Protein AF-A0A401PYP7-F1 (afdb_monomer_lite)

Secondary structure (DSSP, 8-state):
-HHHHHHHHHTSSPPPTT-HHHHHHHHHHHHHHHHHTTTT-SHHHHHHHHHHHHHTTT-S--HHHHHHHHHHHHHHHHHHHHHHHHHSTTS----HHHHHHHHHHHHHHHHH-GGGTHHHHHHHHHHHHSS--SS-HHHHHHHHHHHHHHHHT-

Sequence (154 aa):
KLVNETFQKLWFTPTPSHDAEGMTRKILNVTDVVAACRDTGYDWFEQLLQNLLKTEEDATYKPVKKACVQIVDNLVEHILKYEESLADSDSKGMNTNCLVACLITLYLFSKIQPHLMVKHAMTLQPYLTTKCNTDMHHYSDTIAEVSQISHAGT

pLDDT: mean 77.54, std 16.9, range [36.34, 94.75]

InterPro domains:
  IPR033031 Scc2/Nipped-B family [PTHR21704] (1-135)

Organism: Scyliorhinus torazame (NCBI:txid75743)

Radius of gyration: 15.62 Å; chains: 1; bounding box: 40×37×42 Å

Structure (mmCIF, N/CA/C/O backbone):
data_AF-A0A401PYP7-F1
#
_entry.id   AF-A0A401PYP7-F1
#
loop_
_atom_site.group_PDB
_atom_site.id
_atom_site.type_symbol
_atom_site.label_atom_id
_atom_site.label_alt_id
_atom_site.label_comp_id
_atom_site.label_asym_id
_atom_site.label_entity_id
_atom_site.label_seq_id
_atom_site.pdbx_PDB_ins_code
_atom_site.Cartn_x
_atom_site.Cartn_y
_atom_site.Cartn_z
_atom_site.occupancy
_atom_site.B_iso_or_equiv
_atom_site.auth_seq_id
_atom_site.auth_comp_id
_atom_site.auth_asym_id
_atom_site.auth_atom_id
_atom_site.pdbx_PDB_model_num
ATOM 1 N N . LYS A 1 1 ? -14.705 -11.109 8.930 1.00 67.00 1 LYS A N 1
ATOM 2 C CA . LYS A 1 1 ? -14.267 -10.494 10.210 1.00 67.00 1 LYS A CA 1
ATOM 3 C C . LYS A 1 1 ? -12.826 -10.883 10.553 1.00 67.00 1 LYS A C 1
ATOM 5 O O . LYS A 1 1 ? -11.985 -10.004 10.493 1.00 67.00 1 LYS A O 1
ATOM 10 N N . LEU A 1 2 ? -12.509 -12.173 10.748 1.00 82.62 2 LEU A N 1
ATOM 11 C CA . LEU A 1 2 ? -11.133 -12.633 11.029 1.00 82.62 2 LEU A CA 1
ATOM 12 C C . LEU A 1 2 ? -10.111 -12.244 9.943 1.00 82.62 2 LEU A C 1
ATOM 14 O O . LEU A 1 2 ? -9.036 -11.758 10.260 1.00 82.62 2 LEU A O 1
ATOM 18 N N . VAL A 1 3 ? -10.473 -12.397 8.665 1.00 80.31 3 VAL A N 1
ATOM 19 C CA . VAL A 1 3 ? -9.605 -12.039 7.526 1.00 80.31 3 VAL A CA 1
ATOM 20 C C . VAL A 1 3 ? -9.173 -10.566 7.574 1.00 80.31 3 VAL A C 1
ATOM 22 O O . VAL A 1 3 ? -7.987 -10.272 7.455 1.00 80.31 3 VAL A O 1
ATOM 25 N N . ASN A 1 4 ? -10.115 -9.651 7.830 1.00 84.12 4 ASN A N 1
ATOM 26 C CA . ASN A 1 4 ? -9.824 -8.219 7.932 1.00 84.12 4 ASN A CA 1
ATOM 27 C C . ASN A 1 4 ? -8.877 -7.929 9.102 1.00 84.12 4 ASN A C 1
ATOM 29 O O . ASN A 1 4 ? -7.906 -7.207 8.925 1.00 84.12 4 ASN A O 1
ATOM 33 N N . GLU A 1 5 ? -9.116 -8.527 10.272 1.00 86.69 5 GLU A N 1
ATOM 34 C CA . GLU A 1 5 ? -8.259 -8.345 11.452 1.00 86.69 5 GLU A CA 1
ATOM 35 C C . GLU A 1 5 ? -6.836 -8.881 11.226 1.00 86.69 5 GLU A C 1
ATOM 37 O O . GLU A 1 5 ? -5.865 -8.258 11.660 1.00 86.69 5 GLU A O 1
ATOM 42 N N . THR A 1 6 ? -6.697 -10.009 10.522 1.00 90.25 6 THR A N 1
ATOM 43 C CA . THR A 1 6 ? -5.391 -10.578 10.168 1.00 90.25 6 THR A CA 1
ATOM 44 C C . THR A 1 6 ? -4.614 -9.635 9.253 1.00 90.25 6 THR A C 1
ATOM 46 O O . THR A 1 6 ? -3.487 -9.262 9.582 1.00 90.25 6 THR A O 1
ATOM 49 N N . PHE A 1 7 ? -5.207 -9.182 8.144 1.00 89.25 7 PHE A N 1
ATOM 50 C CA . PHE A 1 7 ? -4.524 -8.260 7.230 1.00 89.25 7 PHE A CA 1
ATOM 51 C C . PHE A 1 7 ? -4.285 -6.882 7.847 1.00 89.25 7 PHE A C 1
ATOM 53 O O . PHE A 1 7 ? -3.253 -6.262 7.592 1.00 89.25 7 PHE A O 1
ATOM 60 N N . GLN A 1 8 ? -5.182 -6.420 8.719 1.00 89.06 8 GLN A N 1
ATOM 61 C CA . GLN A 1 8 ? -4.985 -5.179 9.458 1.00 89.06 8 GLN A CA 1
ATOM 62 C C . GLN A 1 8 ? -3.727 -5.230 10.331 1.00 89.06 8 GLN A C 1
ATOM 64 O O . GLN A 1 8 ? -2.928 -4.295 10.324 1.00 89.06 8 GLN A O 1
ATOM 69 N N . LYS A 1 9 ? -3.513 -6.336 11.051 1.00 89.56 9 LYS A N 1
ATOM 70 C CA . LYS A 1 9 ? -2.319 -6.516 11.888 1.00 89.56 9 LYS A CA 1
ATOM 71 C C . LYS A 1 9 ? -1.046 -6.682 11.062 1.00 89.56 9 LYS A C 1
ATOM 73 O O . LYS A 1 9 ? -0.008 -6.155 11.446 1.00 89.56 9 LYS A O 1
ATOM 78 N N . LEU A 1 10 ? -1.121 -7.392 9.938 1.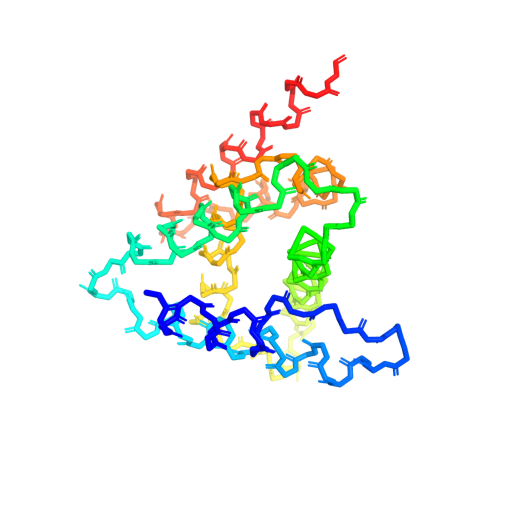00 89.75 10 LEU A N 1
ATOM 79 C CA . LEU A 1 10 ? 0.041 -7.650 9.086 1.00 89.75 10 LEU A CA 1
ATOM 80 C C . LEU A 1 10 ? 0.496 -6.405 8.317 1.00 89.75 10 LEU A C 1
ATOM 82 O O . LEU A 1 10 ? 1.688 -6.098 8.278 1.00 89.75 10 LEU A O 1
ATOM 86 N N . TRP A 1 11 ? -0.438 -5.686 7.695 1.00 93.31 11 TRP A N 1
ATOM 87 C CA . TRP A 1 11 ? -0.113 -4.631 6.732 1.00 93.31 11 TRP A CA 1
ATOM 88 C C . TRP A 1 11 ? -0.550 -3.250 7.209 1.00 93.31 11 TRP A C 1
ATOM 90 O O . TRP A 1 11 ? 0.217 -2.296 7.111 1.00 93.31 11 TRP A O 1
ATOM 100 N N . PHE A 1 12 ? -1.733 -3.137 7.809 1.00 93.69 12 PHE A N 1
ATOM 101 C CA . PHE A 1 12 ? -2.341 -1.843 8.142 1.00 93.69 12 PHE A CA 1
ATOM 102 C C . PHE A 1 12 ? -2.131 -1.402 9.596 1.00 93.69 12 PHE A C 1
ATOM 104 O O . PHE A 1 12 ? -2.955 -0.703 10.183 1.00 93.69 12 PHE A O 1
ATOM 111 N N . THR A 1 13 ? -0.987 -1.780 10.163 1.00 93.38 13 THR A N 1
ATOM 112 C CA . THR A 1 13 ? -0.463 -1.233 11.420 1.00 93.38 13 THR A CA 1
ATOM 113 C C . THR A 1 13 ? 0.701 -0.297 11.094 1.00 93.38 13 THR A C 1
ATOM 115 O O . THR A 1 13 ? 1.575 -0.712 10.332 1.00 93.38 13 THR A O 1
ATOM 118 N N . PRO A 1 14 ? 0.750 0.943 11.613 1.00 94.25 14 PRO A N 1
ATOM 119 C CA . PRO A 1 14 ? 1.836 1.871 11.307 1.00 94.25 14 PRO A CA 1
ATOM 120 C C . PRO A 1 14 ? 3.215 1.295 11.637 1.00 94.25 14 PRO A C 1
ATOM 122 O O . PRO A 1 14 ? 3.423 0.752 12.722 1.00 94.25 14 PRO A O 1
ATOM 125 N N . THR A 1 15 ? 4.156 1.424 10.705 1.00 94.75 15 THR A N 1
ATOM 126 C CA . THR A 1 15 ? 5.555 1.034 10.928 1.00 94.75 15 THR A CA 1
ATOM 127 C C . THR A 1 15 ? 6.281 2.170 11.657 1.00 94.75 15 THR A C 1
ATOM 129 O O . THR A 1 15 ? 6.117 3.330 11.264 1.00 94.75 15 THR A O 1
ATOM 132 N N . PRO A 1 16 ? 7.080 1.906 12.704 1.00 93.69 16 PRO A N 1
ATOM 133 C CA . PRO A 1 16 ? 7.910 2.936 13.327 1.00 93.69 16 PRO A CA 1
ATOM 134 C C . PRO A 1 16 ? 8.870 3.586 12.320 1.00 93.69 16 PRO A C 1
ATOM 136 O O . PRO A 1 16 ? 9.408 2.912 11.450 1.00 93.69 16 PRO A O 1
ATOM 139 N N . SER A 1 17 ? 9.134 4.889 12.453 1.00 88.31 17 SER A N 1
ATOM 140 C CA . SER A 1 17 ? 9.961 5.644 11.492 1.00 88.31 17 SER A CA 1
ATOM 141 C C . SER A 1 17 ? 11.412 5.166 11.378 1.00 88.31 17 SER A C 1
ATOM 143 O O . SER A 1 17 ? 12.051 5.406 10.362 1.00 88.31 17 SER A O 1
ATOM 145 N N . HIS A 1 18 ? 11.938 4.502 12.408 1.00 91.94 18 HIS A N 1
ATOM 146 C CA . HIS A 1 18 ? 13.288 3.937 12.411 1.00 91.94 18 HIS A CA 1
ATOM 147 C C . HIS A 1 18 ? 13.358 2.529 11.795 1.00 91.94 18 HIS A C 1
ATOM 149 O O . HIS A 1 18 ? 14.453 2.025 11.569 1.00 91.94 18 HIS A O 1
ATOM 155 N N . ASP A 1 19 ? 12.216 1.887 11.525 1.00 93.62 19 ASP A N 1
ATOM 156 C CA . ASP A 1 19 ? 12.136 0.521 10.998 1.00 93.62 19 ASP A CA 1
ATOM 157 C C . ASP A 1 19 ? 11.923 0.524 9.475 1.00 93.62 19 ASP A C 1
ATOM 159 O O . ASP A 1 19 ? 10.899 0.083 8.945 1.00 93.62 19 ASP A O 1
ATOM 163 N N . ALA A 1 20 ? 12.909 1.064 8.756 1.00 90.31 20 ALA A N 1
ATOM 164 C CA . ALA A 1 20 ? 12.891 1.102 7.294 1.00 90.31 20 ALA A CA 1
ATOM 165 C C . ALA A 1 20 ? 12.848 -0.312 6.686 1.00 90.31 20 ALA A C 1
ATOM 167 O O . ALA A 1 20 ? 12.141 -0.552 5.710 1.00 90.31 20 ALA A O 1
ATOM 168 N N . GLU A 1 21 ? 13.544 -1.277 7.292 1.00 91.19 21 GLU A N 1
ATOM 169 C CA . GLU A 1 21 ? 13.564 -2.662 6.815 1.00 91.19 21 GLU A CA 1
ATOM 170 C C . GLU A 1 21 ? 12.194 -3.342 6.972 1.00 91.19 21 GLU A C 1
ATOM 172 O O . GLU A 1 21 ? 11.715 -4.014 6.054 1.00 91.19 21 GLU A O 1
ATOM 177 N N . GLY A 1 22 ? 11.515 -3.138 8.106 1.00 93.12 22 GLY A N 1
ATOM 178 C CA . GLY A 1 22 ? 10.144 -3.599 8.304 1.00 93.12 22 GLY A CA 1
ATOM 179 C C . GLY A 1 22 ? 9.168 -2.968 7.319 1.00 93.12 22 GLY A C 1
ATOM 180 O O . GLY A 1 22 ? 8.264 -3.652 6.831 1.00 93.12 22 GLY A O 1
ATOM 181 N N . MET A 1 23 ? 9.385 -1.702 6.960 1.00 93.88 23 MET A N 1
ATOM 182 C CA . MET A 1 23 ? 8.590 -1.031 5.940 1.00 93.88 23 MET A CA 1
ATOM 183 C C . MET A 1 23 ? 8.797 -1.646 4.550 1.00 93.88 23 MET A C 1
ATOM 185 O O . MET A 1 23 ? 7.818 -1.958 3.871 1.00 93.88 23 MET A O 1
ATOM 189 N N . THR A 1 24 ? 10.044 -1.919 4.162 1.00 90.31 24 THR A N 1
ATOM 190 C CA . THR A 1 24 ? 10.362 -2.608 2.902 1.00 90.31 24 THR A CA 1
ATOM 191 C C . THR A 1 24 ? 9.731 -3.997 2.844 1.00 90.31 24 THR A C 1
ATOM 193 O O . THR A 1 24 ? 9.058 -4.322 1.868 1.00 90.31 24 THR A O 1
ATOM 196 N N . ARG A 1 25 ? 9.851 -4.803 3.909 1.00 91.62 25 ARG A N 1
ATOM 197 C CA . ARG A 1 25 ? 9.195 -6.123 3.978 1.00 91.62 25 ARG A CA 1
ATOM 198 C C . ARG A 1 25 ? 7.679 -6.023 3.819 1.00 91.62 25 ARG A C 1
ATOM 200 O O . ARG A 1 25 ? 7.072 -6.857 3.156 1.00 91.62 25 ARG A O 1
ATOM 207 N N . LYS A 1 26 ? 7.054 -5.005 4.416 1.00 93.75 26 LYS A N 1
ATOM 208 C CA . LYS A 1 26 ? 5.610 -4.774 4.304 1.00 93.75 26 LYS A CA 1
ATOM 209 C C . LYS A 1 26 ? 5.187 -4.480 2.868 1.00 93.75 26 LYS A C 1
ATOM 211 O O . LYS A 1 26 ? 4.185 -5.031 2.427 1.00 93.75 26 LYS A O 1
ATOM 216 N N . ILE A 1 27 ? 5.949 -3.657 2.151 1.00 91.69 27 ILE A N 1
ATOM 217 C CA . ILE A 1 27 ? 5.690 -3.348 0.740 1.00 91.69 27 ILE A CA 1
ATOM 218 C C . ILE A 1 27 ? 5.773 -4.616 -0.094 1.00 91.69 27 ILE A C 1
ATOM 220 O O . ILE A 1 27 ? 4.793 -4.937 -0.755 1.00 91.69 27 ILE A O 1
ATOM 224 N N . LEU A 1 28 ? 6.878 -5.361 0.023 1.00 90.00 28 LEU A N 1
ATOM 225 C CA . LEU A 1 28 ? 7.084 -6.611 -0.711 1.00 90.00 28 LEU A CA 1
ATOM 226 C C . LEU A 1 28 ? 5.941 -7.599 -0.467 1.00 90.00 28 LEU A C 1
ATOM 228 O O . LEU A 1 28 ? 5.359 -8.114 -1.412 1.00 90.00 28 LEU A O 1
ATOM 232 N N . ASN A 1 29 ? 5.533 -7.777 0.792 1.00 91.31 29 ASN A N 1
ATOM 233 C CA . ASN A 1 29 ? 4.425 -8.667 1.132 1.00 91.31 29 ASN A CA 1
ATOM 234 C C . ASN A 1 29 ? 3.100 -8.245 0.480 1.00 91.31 29 ASN A C 1
ATOM 236 O O . ASN A 1 29 ? 2.357 -9.099 0.004 1.00 91.31 29 ASN A O 1
ATOM 240 N N . VAL A 1 30 ? 2.773 -6.948 0.478 1.00 92.88 30 VAL A N 1
ATOM 241 C CA . VAL A 1 30 ? 1.536 -6.460 -0.152 1.00 92.88 30 VAL A CA 1
ATOM 242 C C . VAL A 1 30 ? 1.613 -6.638 -1.668 1.00 92.88 30 VAL A C 1
ATOM 244 O O . VAL A 1 30 ? 0.677 -7.165 -2.269 1.00 92.88 30 VAL A O 1
ATOM 247 N N . THR A 1 31 ? 2.731 -6.251 -2.284 1.00 91.12 31 THR A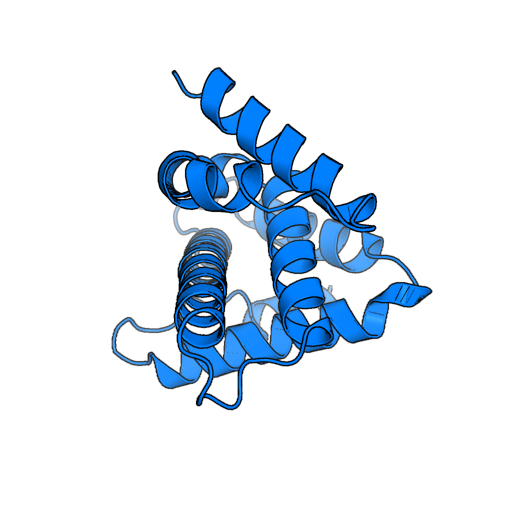 N 1
ATOM 248 C CA . THR A 1 31 ? 2.913 -6.340 -3.737 1.00 91.12 31 THR A CA 1
ATOM 249 C C . THR A 1 31 ? 2.953 -7.781 -4.228 1.00 91.12 31 THR A C 1
ATOM 251 O O . THR A 1 31 ? 2.393 -8.060 -5.282 1.00 91.12 31 THR A O 1
ATOM 254 N N . ASP A 1 32 ? 3.538 -8.708 -3.468 1.00 90.94 32 ASP A N 1
ATOM 255 C CA . ASP A 1 32 ? 3.601 -10.130 -3.822 1.00 90.94 32 ASP A CA 1
ATOM 256 C C . ASP A 1 32 ? 2.209 -10.763 -3.835 1.00 90.94 32 ASP A C 1
ATOM 258 O O . ASP A 1 32 ? 1.874 -11.526 -4.743 1.00 90.94 32 ASP A O 1
ATOM 262 N N . VAL A 1 33 ? 1.358 -10.410 -2.867 1.00 91.75 33 VAL A N 1
ATOM 263 C CA . VAL A 1 33 ? -0.025 -10.898 -2.850 1.00 91.75 33 VAL A CA 1
ATOM 264 C C . VAL A 1 33 ? -0.827 -10.301 -4.008 1.00 91.75 33 VAL A C 1
ATOM 266 O O . VAL A 1 33 ? -1.556 -11.028 -4.678 1.00 91.75 33 VAL A O 1
ATOM 269 N N . VAL A 1 34 ? -0.660 -9.009 -4.308 1.00 90.12 34 VAL A N 1
ATOM 270 C CA . VAL A 1 34 ? -1.290 -8.391 -5.488 1.00 90.12 34 VAL A CA 1
ATOM 271 C C . VAL A 1 34 ? -0.802 -9.054 -6.781 1.00 90.12 34 VAL A C 1
ATOM 273 O O . VAL A 1 34 ? -1.614 -9.359 -7.653 1.00 90.12 34 VAL A O 1
ATOM 276 N N . ALA A 1 35 ? 0.493 -9.351 -6.900 1.00 88.25 35 ALA A N 1
ATOM 277 C CA . ALA A 1 35 ? 1.056 -10.048 -8.053 1.00 88.25 35 ALA A CA 1
ATOM 278 C C . ALA A 1 35 ? 0.440 -11.445 -8.235 1.00 88.25 35 ALA A C 1
ATOM 280 O O . ALA A 1 35 ? 0.067 -11.814 -9.349 1.00 88.25 35 ALA A O 1
ATOM 281 N N . ALA A 1 36 ? 0.282 -12.197 -7.141 1.00 89.56 36 ALA A N 1
ATOM 282 C CA . ALA A 1 36 ? -0.318 -13.530 -7.150 1.00 89.56 36 ALA A CA 1
ATOM 283 C C . ALA A 1 36 ? -1.808 -13.524 -7.535 1.00 89.56 36 ALA A C 1
ATOM 285 O O . ALA A 1 36 ? -2.319 -14.523 -8.035 1.00 89.56 36 ALA A O 1
ATOM 286 N N . CYS A 1 37 ? -2.506 -12.403 -7.338 1.00 87.62 37 CYS A N 1
ATOM 287 C CA . CYS A 1 37 ? -3.929 -12.261 -7.647 1.00 87.62 37 CYS A CA 1
ATOM 288 C C . CYS A 1 37 ? -4.223 -11.734 -9.060 1.00 87.62 37 CYS A C 1
ATOM 290 O O . CYS A 1 37 ? -5.383 -11.461 -9.370 1.00 87.62 37 CYS A O 1
ATOM 292 N N . ARG A 1 38 ? -3.210 -11.603 -9.929 1.00 82.50 38 ARG A N 1
ATOM 293 C CA . ARG A 1 38 ? -3.367 -11.068 -11.294 1.00 82.50 38 ARG A CA 1
ATOM 294 C C . ARG A 1 38 ? -4.466 -11.760 -12.104 1.00 82.50 38 ARG A C 1
ATOM 296 O O . ARG A 1 38 ? -5.239 -11.077 -12.765 1.00 82.50 38 ARG A O 1
ATOM 303 N N . ASP A 1 39 ? -4.552 -13.085 -12.028 1.00 84.25 39 ASP A N 1
ATOM 304 C CA . ASP A 1 39 ? -5.502 -13.864 -12.835 1.00 84.25 39 ASP A CA 1
ATOM 305 C C . ASP A 1 39 ? -6.888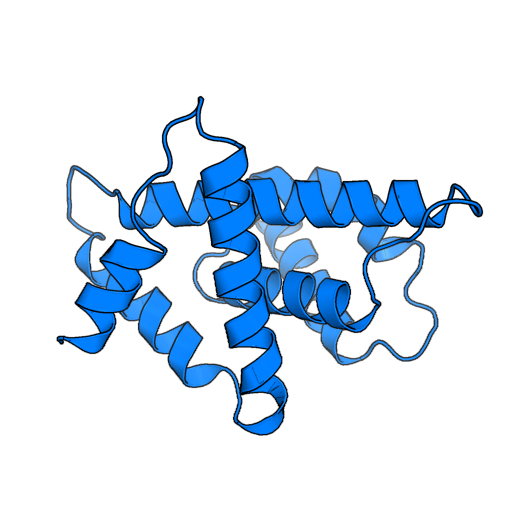 -13.988 -12.180 1.00 84.25 39 ASP A C 1
ATOM 307 O O . ASP A 1 39 ? -7.874 -14.295 -12.847 1.00 84.25 39 ASP A O 1
ATOM 311 N N . THR A 1 40 ? -6.980 -13.746 -10.869 1.00 87.00 40 THR A N 1
ATOM 312 C CA . THR A 1 40 ? -8.225 -13.865 -10.089 1.00 87.00 40 THR A CA 1
ATOM 313 C C . THR A 1 40 ? -8.967 -12.541 -9.925 1.00 87.00 40 THR A C 1
ATOM 315 O O . THR A 1 40 ? -10.126 -12.544 -9.515 1.00 87.00 40 THR A O 1
ATOM 318 N N . GLY A 1 41 ? -8.304 -11.417 -10.210 1.00 87.88 41 GLY A N 1
ATOM 319 C CA . GLY A 1 41 ? -8.827 -10.070 -9.997 1.00 87.88 41 GLY A CA 1
ATOM 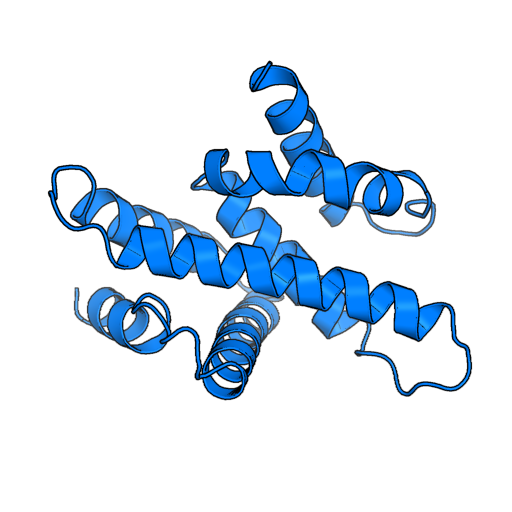320 C C . GLY A 1 41 ? -8.526 -9.500 -8.606 1.00 87.88 41 GLY A C 1
ATOM 321 O O . GLY A 1 41 ? -8.042 -10.188 -7.702 1.00 87.88 41 GLY A O 1
ATOM 322 N N . TYR A 1 42 ? -8.818 -8.206 -8.448 1.00 90.69 42 TYR A N 1
ATOM 323 C CA . TYR A 1 42 ? -8.397 -7.391 -7.300 1.00 90.69 42 TYR A CA 1
ATOM 324 C C . TYR A 1 42 ? -9.537 -6.962 -6.366 1.00 90.69 42 TYR A C 1
ATOM 326 O O . TYR A 1 42 ? -9.278 -6.316 -5.349 1.00 90.69 42 TYR A O 1
ATOM 334 N N . ASP A 1 43 ? -10.780 -7.364 -6.651 1.00 90.69 43 ASP A N 1
ATOM 335 C CA . ASP A 1 43 ? -11.972 -6.974 -5.881 1.00 90.69 43 ASP A CA 1
ATOM 336 C C . ASP A 1 43 ? -11.840 -7.286 -4.386 1.00 90.69 43 ASP A C 1
ATOM 338 O O . ASP A 1 43 ? -12.305 -6.530 -3.534 1.00 90.69 43 ASP A O 1
ATOM 342 N N . TRP A 1 44 ? -11.168 -8.389 -4.045 1.00 89.12 44 TRP A N 1
ATOM 343 C CA . TRP A 1 44 ? -10.945 -8.777 -2.654 1.00 89.12 44 TRP A CA 1
ATOM 344 C C . TRP A 1 44 ? -10.078 -7.754 -1.902 1.00 89.12 44 TRP A C 1
ATOM 346 O O . TRP A 1 44 ? -10.326 -7.491 -0.724 1.00 89.12 44 TRP A O 1
ATOM 356 N N . PHE A 1 45 ? -9.080 -7.161 -2.567 1.00 91.88 45 PHE A N 1
ATOM 357 C CA . PHE A 1 45 ? -8.190 -6.167 -1.970 1.00 91.88 45 PHE A CA 1
ATOM 358 C C . PHE A 1 45 ? -8.896 -4.816 -1.855 1.00 91.88 45 PHE A C 1
ATOM 360 O O . PHE A 1 45 ? -8.803 -4.158 -0.819 1.00 91.88 45 PHE A O 1
ATOM 367 N N . GLU A 1 46 ? -9.673 -4.443 -2.875 1.00 91.06 46 GLU A N 1
ATOM 368 C CA . GLU A 1 46 ? -10.528 -3.253 -2.845 1.00 91.06 46 GLU A CA 1
ATOM 369 C C . GLU A 1 46 ? -11.520 -3.315 -1.679 1.00 91.06 46 GLU A C 1
ATOM 371 O O . GLU A 1 46 ? -11.583 -2.394 -0.861 1.00 91.06 46 GLU A O 1
ATOM 376 N N . GLN A 1 47 ? -12.234 -4.435 -1.537 1.00 91.94 47 GLN A N 1
ATOM 377 C CA . GLN A 1 47 ? -13.172 -4.657 -0.438 1.00 91.94 47 GLN A CA 1
ATOM 378 C C . GLN A 1 47 ? -12.475 -4.673 0.924 1.00 91.94 47 GLN A C 1
ATOM 380 O O . GLN A 1 47 ? -13.007 -4.131 1.896 1.00 91.94 47 GLN A O 1
ATOM 385 N N . LEU A 1 48 ? -11.292 -5.285 1.029 1.00 92.56 48 LEU A N 1
ATOM 386 C CA . LEU A 1 48 ? -10.500 -5.268 2.257 1.00 92.56 48 LEU A CA 1
ATOM 387 C C . LEU A 1 48 ? -10.171 -3.827 2.664 1.00 92.56 48 LEU A C 1
ATOM 389 O O . LEU A 1 48 ? -10.465 -3.427 3.791 1.00 92.56 48 LEU A O 1
ATOM 393 N N . LEU A 1 49 ? -9.606 -3.046 1.744 1.00 92.31 49 LEU A N 1
ATOM 394 C CA . LEU A 1 49 ? -9.177 -1.676 2.002 1.00 92.31 49 LEU A CA 1
ATOM 395 C C . LEU A 1 49 ? -10.367 -0.771 2.357 1.00 92.31 49 LEU A C 1
ATOM 397 O O . LEU A 1 49 ? -10.308 -0.048 3.353 1.00 92.31 49 LEU A O 1
ATOM 401 N N . GLN A 1 50 ? -11.477 -0.876 1.617 1.00 92.19 50 GLN A N 1
ATOM 402 C CA . GLN A 1 50 ? -12.728 -0.171 1.918 1.00 92.19 50 GLN A CA 1
ATOM 403 C C . GLN A 1 50 ? -13.241 -0.499 3.324 1.00 92.19 50 GLN A C 1
ATOM 405 O O . GLN A 1 50 ? -13.565 0.406 4.093 1.00 92.19 50 GLN A O 1
ATOM 410 N N . ASN A 1 51 ? -13.285 -1.783 3.689 1.00 92.75 51 ASN A N 1
ATOM 411 C CA . ASN A 1 51 ? -13.780 -2.214 4.995 1.00 92.75 51 ASN A CA 1
ATOM 412 C C . ASN A 1 51 ? -12.914 -1.689 6.148 1.00 92.75 51 ASN A C 1
ATOM 414 O O . ASN A 1 51 ? -13.448 -1.247 7.169 1.00 92.75 51 ASN A O 1
ATOM 418 N N . LEU A 1 52 ? -11.588 -1.730 6.000 1.00 92.25 52 LEU A N 1
ATOM 419 C CA . LEU A 1 52 ? -10.666 -1.255 7.033 1.00 92.25 52 LEU A CA 1
ATOM 420 C C . LEU A 1 52 ? -10.778 0.258 7.237 1.00 92.25 52 LEU A C 1
ATOM 422 O O . LEU A 1 52 ? -10.872 0.717 8.372 1.00 92.25 52 LEU A O 1
ATOM 426 N N . LEU A 1 53 ? -10.829 1.027 6.150 1.00 90.69 53 LEU A N 1
ATOM 427 C CA . LEU A 1 53 ? -10.923 2.485 6.219 1.00 90.69 53 LEU A CA 1
ATOM 428 C C . LEU A 1 53 ? -12.277 2.960 6.741 1.00 90.69 53 LEU A C 1
ATOM 430 O O . LEU A 1 53 ? -12.319 3.872 7.564 1.00 90.69 53 LEU A O 1
ATOM 434 N N . LYS A 1 54 ? -13.369 2.306 6.328 1.00 90.75 54 LYS A N 1
ATOM 435 C CA . LYS A 1 54 ? -14.718 2.595 6.830 1.00 90.75 54 LYS A CA 1
ATOM 436 C C . LYS A 1 54 ? -14.831 2.375 8.340 1.00 90.75 54 LYS A C 1
ATOM 438 O O . LYS A 1 54 ? -15.531 3.110 9.023 1.00 90.75 54 LYS A O 1
ATOM 443 N N . THR A 1 55 ? -14.108 1.392 8.880 1.00 86.75 55 THR A N 1
ATOM 444 C CA . THR A 1 55 ? -14.100 1.107 10.326 1.00 86.75 55 THR A CA 1
ATOM 445 C C . THR A 1 55 ? -13.457 2.238 11.145 1.00 86.75 55 THR A C 1
ATOM 447 O O . THR A 1 55 ? -13.777 2.397 12.320 1.00 86.75 55 THR A O 1
ATOM 450 N N . GLU A 1 56 ? -12.582 3.050 10.542 1.00 88.25 56 GLU A N 1
ATOM 451 C CA . GLU A 1 56 ? -11.894 4.170 11.205 1.00 88.25 56 GLU A CA 1
ATOM 452 C C . GLU A 1 56 ? -12.401 5.553 10.764 1.00 88.25 56 GLU A C 1
ATOM 454 O O . GLU A 1 56 ? -11.791 6.572 11.101 1.00 88.25 56 GLU A O 1
ATOM 459 N N . GLU A 1 57 ? -13.497 5.627 10.005 1.00 85.62 57 GLU A N 1
ATOM 460 C CA . GLU A 1 57 ? -13.999 6.887 9.443 1.00 85.62 57 GLU A CA 1
ATOM 461 C C . GLU A 1 57 ? -14.350 7.902 10.542 1.00 85.62 57 GLU A C 1
ATOM 463 O O . GLU A 1 57 ? -13.878 9.043 10.499 1.00 85.62 57 GLU A O 1
ATOM 468 N N . ASP A 1 58 ? -15.031 7.442 11.593 1.00 86.75 58 ASP A N 1
ATOM 469 C CA . ASP A 1 58 ? -15.440 8.252 12.748 1.00 86.75 58 ASP A CA 1
ATOM 470 C C . ASP A 1 58 ? -14.458 8.180 13.934 1.00 86.75 58 ASP A C 1
ATOM 472 O O . ASP A 1 58 ? -14.682 8.778 14.987 1.00 86.75 58 ASP A O 1
ATOM 476 N N . ALA A 1 59 ? -13.349 7.447 13.795 1.00 88.56 59 ALA A N 1
ATOM 477 C CA . ALA A 1 59 ? -12.387 7.275 14.877 1.00 88.56 59 ALA A CA 1
ATOM 478 C C . ALA A 1 59 ? -11.455 8.492 15.015 1.00 88.56 59 ALA A C 1
ATOM 480 O O . ALA A 1 59 ? -10.873 8.971 14.039 1.00 88.56 59 ALA A O 1
ATOM 481 N N . THR A 1 60 ? -11.222 8.947 16.251 1.00 88.88 60 THR A N 1
ATOM 482 C CA . THR A 1 60 ? -10.233 10.003 16.550 1.00 88.88 60 THR A CA 1
ATOM 483 C C . THR A 1 60 ? -8.808 9.569 16.196 1.00 88.88 60 THR A C 1
ATOM 485 O O . THR A 1 60 ? -7.985 10.375 15.764 1.00 88.88 60 THR A O 1
ATOM 488 N N . TYR A 1 61 ? -8.506 8.281 16.365 1.00 91.12 61 TYR A N 1
ATOM 489 C CA . TYR A 1 61 ? -7.226 7.683 16.003 1.00 91.12 61 TYR A CA 1
ATOM 490 C C . TYR A 1 61 ? -7.406 6.774 14.784 1.00 91.12 61 TYR A C 1
ATOM 492 O O . TYR A 1 61 ? -8.210 5.848 14.833 1.00 91.12 61 TYR A O 1
ATOM 500 N N . LYS A 1 62 ? -6.651 7.039 13.706 1.00 93.25 62 LYS A N 1
ATOM 501 C CA . LYS A 1 62 ? -6.791 6.365 12.399 1.00 93.25 62 LYS A CA 1
ATOM 502 C C . LYS A 1 62 ? -5.510 5.623 11.966 1.00 93.25 62 LYS A C 1
ATOM 504 O O . LYS A 1 62 ? -4.792 6.109 11.080 1.00 93.25 62 LYS A O 1
ATOM 509 N N . PRO A 1 63 ? -5.119 4.528 12.645 1.00 92.56 63 PRO A N 1
ATOM 510 C CA . PRO A 1 63 ? -3.882 3.807 12.356 1.00 92.56 63 PRO A CA 1
ATOM 511 C C . PRO A 1 63 ? -3.870 3.132 10.981 1.00 92.56 63 PRO A C 1
ATOM 513 O O . PRO A 1 63 ? -2.820 3.161 10.338 1.00 92.56 63 PRO A O 1
ATOM 516 N N . VAL A 1 64 ? -4.998 2.609 10.482 1.00 93.69 64 VAL A N 1
ATOM 517 C CA . VAL A 1 64 ? -5.082 2.061 9.114 1.00 93.69 64 VAL A CA 1
ATOM 518 C C . VAL A 1 64 ? -4.773 3.159 8.110 1.00 93.69 64 VAL A C 1
ATOM 520 O O . VAL A 1 64 ? -3.943 2.965 7.222 1.00 93.69 64 VAL A O 1
ATOM 523 N N . LYS A 1 65 ? -5.373 4.344 8.280 1.00 91.81 65 LYS A N 1
ATOM 524 C CA . LYS A 1 65 ? -5.113 5.484 7.390 1.00 91.81 65 LYS A CA 1
ATOM 525 C C . LYS A 1 65 ? -3.633 5.874 7.389 1.00 91.81 65 LYS A C 1
ATOM 527 O O . LYS A 1 65 ? -3.059 6.083 6.324 1.00 91.81 65 LYS A O 1
ATOM 532 N N . LYS A 1 66 ? -2.996 5.927 8.564 1.00 93.06 66 LYS A N 1
ATOM 533 C CA . LYS A 1 66 ? -1.551 6.195 8.677 1.00 93.06 66 LYS A CA 1
ATOM 534 C C . LYS A 1 66 ? -0.710 5.130 7.971 1.00 93.06 66 LYS A C 1
ATOM 536 O O . LYS A 1 66 ? 0.207 5.486 7.238 1.00 93.06 66 LYS A O 1
ATOM 541 N N . ALA A 1 67 ? -1.032 3.850 8.147 1.00 94.62 67 ALA A N 1
ATOM 542 C CA . ALA A 1 67 ? -0.321 2.762 7.482 1.00 94.62 67 ALA A CA 1
ATOM 543 C C . ALA A 1 67 ? -0.478 2.818 5.952 1.00 94.62 67 ALA A C 1
ATOM 545 O O . ALA A 1 67 ? 0.503 2.629 5.240 1.00 94.62 67 ALA A O 1
ATOM 546 N N . CYS A 1 68 ? -1.672 3.155 5.446 1.00 94.25 68 CYS A N 1
ATOM 547 C CA . CYS A 1 68 ? -1.908 3.358 4.012 1.00 94.25 68 CYS A CA 1
ATOM 548 C C . CYS A 1 68 ? -1.012 4.465 3.447 1.00 94.25 68 CYS A C 1
ATOM 550 O O . CYS A 1 68 ? -0.388 4.270 2.410 1.00 94.25 68 CYS A O 1
ATOM 552 N N . VAL A 1 69 ? -0.898 5.600 4.151 1.00 92.12 69 VAL A N 1
ATOM 553 C CA . VAL A 1 69 ? 0.011 6.689 3.756 1.00 92.12 69 VAL A CA 1
ATOM 554 C C . VAL A 1 69 ? 1.453 6.189 3.689 1.00 92.12 69 VAL A C 1
ATOM 556 O O . VAL A 1 69 ? 2.116 6.410 2.684 1.00 92.12 69 VAL A O 1
ATOM 559 N N . GLN A 1 70 ? 1.934 5.474 4.711 1.00 94.38 70 GLN A N 1
ATOM 560 C CA . GLN A 1 70 ? 3.301 4.946 4.702 1.00 94.38 70 GLN A CA 1
ATOM 561 C C . GLN A 1 70 ? 3.535 4.004 3.516 1.00 94.38 70 GLN A C 1
ATOM 563 O O . GLN A 1 70 ? 4.560 4.123 2.846 1.00 94.38 70 GLN A O 1
ATOM 568 N N . ILE A 1 71 ? 2.593 3.089 3.251 1.00 94.31 71 ILE A N 1
ATOM 569 C CA . ILE A 1 71 ? 2.687 2.124 2.148 1.00 94.31 71 ILE A CA 1
ATOM 570 C C . ILE A 1 71 ? 2.776 2.858 0.812 1.00 94.31 71 ILE A C 1
ATOM 572 O O . ILE A 1 71 ? 3.690 2.575 0.045 1.00 94.31 71 ILE A O 1
ATOM 576 N N . VAL A 1 72 ? 1.893 3.828 0.564 1.00 92.12 72 VAL A N 1
ATOM 577 C CA . VAL A 1 72 ? 1.907 4.628 -0.670 1.00 92.12 72 VAL A CA 1
ATOM 578 C C . VAL A 1 72 ? 3.222 5.400 -0.810 1.00 92.12 72 VAL A C 1
ATOM 580 O O . VAL A 1 72 ? 3.851 5.325 -1.860 1.00 92.12 72 VAL A O 1
ATOM 583 N N . ASP A 1 73 ? 3.687 6.071 0.245 1.00 90.94 73 ASP A N 1
ATOM 584 C CA . ASP A 1 73 ? 4.930 6.858 0.213 1.00 90.94 73 ASP A CA 1
ATOM 585 C C . ASP A 1 73 ? 6.137 6.015 -0.181 1.00 90.94 73 ASP A C 1
ATOM 587 O O . ASP A 1 73 ? 6.909 6.384 -1.064 1.00 90.94 73 ASP A O 1
ATOM 591 N N . ASN A 1 74 ? 6.277 4.855 0.456 1.00 91.62 74 ASN A N 1
ATOM 592 C CA . ASN A 1 74 ? 7.422 3.994 0.219 1.00 91.62 74 ASN A CA 1
ATOM 593 C C . ASN A 1 74 ? 7.274 3.173 -1.075 1.00 91.62 74 ASN A C 1
ATOM 595 O O . ASN A 1 74 ? 8.285 2.753 -1.635 1.00 91.62 74 ASN A O 1
ATOM 599 N N . LEU A 1 75 ? 6.049 2.927 -1.564 1.00 90.25 75 LEU A N 1
ATOM 600 C CA . LEU A 1 75 ? 5.813 2.355 -2.896 1.00 90.25 75 LEU A CA 1
ATOM 601 C C . LEU A 1 75 ? 6.294 3.312 -3.985 1.00 90.25 75 LEU A C 1
ATOM 603 O O . LEU A 1 75 ? 6.996 2.887 -4.899 1.00 90.25 75 LEU A O 1
ATOM 607 N N . VAL A 1 76 ? 5.952 4.598 -3.870 1.00 88.12 76 VAL A N 1
ATOM 608 C CA . VAL A 1 76 ? 6.412 5.637 -4.800 1.00 88.12 76 VAL A CA 1
ATOM 609 C C . VAL A 1 76 ? 7.934 5.734 -4.779 1.00 88.12 76 VAL A C 1
ATOM 611 O O . VAL A 1 76 ? 8.558 5.691 -5.834 1.00 88.12 76 VAL A O 1
ATOM 614 N N . GLU A 1 77 ? 8.547 5.769 -3.595 1.00 87.56 77 GLU A N 1
ATOM 615 C CA . GLU A 1 77 ? 10.008 5.786 -3.473 1.00 87.56 77 GLU A CA 1
ATOM 616 C C . GLU A 1 77 ? 10.667 4.544 -4.102 1.00 87.56 77 GLU A C 1
ATOM 618 O O . GLU A 1 77 ? 11.663 4.669 -4.815 1.00 87.56 77 GLU A O 1
ATOM 623 N N . HIS A 1 78 ? 10.094 3.351 -3.900 1.00 84.81 78 HIS A N 1
ATOM 624 C CA . HIS A 1 78 ? 10.574 2.123 -4.541 1.00 84.81 78 HIS A CA 1
ATOM 625 C C . HIS A 1 78 ? 10.478 2.173 -6.071 1.00 84.81 78 HIS A C 1
ATOM 627 O O . HIS A 1 78 ? 11.400 1.717 -6.746 1.00 84.81 78 HIS A O 1
ATOM 633 N N . ILE A 1 79 ? 9.389 2.718 -6.624 1.00 83.62 79 ILE A N 1
ATOM 634 C CA . ILE A 1 79 ? 9.204 2.861 -8.076 1.00 83.62 79 ILE A CA 1
ATOM 635 C C . ILE A 1 79 ? 10.248 3.824 -8.660 1.00 83.62 79 ILE A C 1
ATOM 637 O O . ILE A 1 79 ? 10.866 3.508 -9.674 1.00 83.62 79 ILE A O 1
ATOM 641 N N . LEU A 1 80 ? 10.494 4.959 -7.999 1.00 81.56 80 LEU A N 1
ATOM 642 C CA . LEU A 1 80 ? 11.474 5.952 -8.453 1.00 81.56 80 LEU A CA 1
ATOM 643 C C . LEU A 1 80 ? 12.908 5.404 -8.416 1.00 81.56 80 LEU A C 1
ATOM 645 O O . LEU A 1 80 ? 13.641 5.531 -9.394 1.00 81.56 80 LEU A O 1
ATOM 649 N N . LYS A 1 81 ? 13.285 4.720 -7.328 1.00 79.81 81 LYS A N 1
ATOM 650 C CA . LYS A 1 81 ? 14.595 4.054 -7.204 1.00 79.81 81 LYS A CA 1
ATOM 651 C C . LYS A 1 81 ? 14.818 3.002 -8.288 1.00 79.81 81 LYS A C 1
ATOM 653 O O . LYS A 1 81 ? 15.942 2.834 -8.761 1.00 79.81 81 LYS A O 1
ATOM 658 N N . TYR A 1 82 ? 13.765 2.285 -8.680 1.00 72.31 82 TYR A N 1
ATOM 659 C CA . TYR A 1 82 ? 13.847 1.330 -9.780 1.00 72.31 82 TYR A CA 1
ATOM 660 C C . TYR A 1 82 ? 14.142 2.012 -11.117 1.00 72.31 82 TYR A C 1
ATOM 662 O O . TYR A 1 82 ? 14.977 1.523 -11.875 1.00 72.31 82 TYR A O 1
ATOM 670 N N . GLU A 1 83 ? 13.488 3.135 -11.408 1.00 67.69 83 GLU A N 1
ATOM 671 C CA . GLU A 1 83 ? 13.722 3.852 -12.658 1.00 67.69 83 GLU A CA 1
ATOM 672 C C . GLU A 1 83 ? 15.140 4.426 -12.749 1.00 67.69 83 GLU A C 1
ATOM 674 O O . GLU A 1 83 ? 15.776 4.305 -13.796 1.00 67.69 83 GLU A O 1
ATOM 679 N N . GLU A 1 84 ? 15.653 4.986 -11.653 1.00 68.19 84 GLU A N 1
ATOM 680 C CA . GLU A 1 84 ? 17.043 5.449 -11.559 1.00 68.19 84 GLU A CA 1
ATOM 681 C C . GLU A 1 84 ? 18.023 4.286 -11.800 1.00 68.19 84 GLU A C 1
ATOM 683 O O . GLU A 1 84 ? 18.921 4.376 -12.634 1.00 68.19 84 GLU A O 1
ATOM 688 N N . SER A 1 85 ? 17.755 3.131 -11.183 1.00 65.56 85 SER A N 1
ATOM 689 C CA . SER A 1 85 ? 18.551 1.905 -11.348 1.00 65.56 85 SER A CA 1
ATOM 690 C C . SER A 1 85 ? 18.494 1.315 -12.766 1.00 65.56 85 SER A C 1
ATOM 692 O O . SER A 1 85 ? 19.433 0.646 -13.183 1.00 65.56 85 SER A O 1
ATOM 694 N N . LEU A 1 86 ? 17.401 1.521 -13.511 1.00 62.97 86 LEU A N 1
ATOM 695 C CA . LEU A 1 86 ? 17.288 1.111 -14.918 1.00 62.97 86 LEU A CA 1
ATOM 696 C C . LEU A 1 86 ? 18.065 2.032 -15.865 1.00 62.97 86 LEU A C 1
ATOM 698 O O . LEU A 1 86 ? 18.508 1.579 -16.921 1.00 62.97 86 LEU A O 1
ATOM 702 N N . ALA A 1 87 ? 18.175 3.320 -15.530 1.00 61.72 87 ALA A N 1
ATOM 703 C CA . ALA A 1 87 ? 18.965 4.273 -16.304 1.00 61.72 87 ALA A CA 1
ATOM 704 C C . ALA A 1 87 ? 20.470 3.970 -16.183 1.00 61.72 87 ALA A C 1
ATOM 706 O O . ALA A 1 87 ? 21.199 4.081 -17.171 1.00 61.72 87 ALA A O 1
ATOM 707 N N . ASP A 1 88 ? 20.901 3.488 -15.015 1.00 58.91 88 ASP A N 1
ATOM 708 C CA . ASP A 1 88 ? 22.252 2.990 -14.766 1.00 58.91 88 ASP A CA 1
ATOM 709 C C . ASP A 1 88 ? 22.375 1.517 -15.198 1.00 58.91 88 ASP A C 1
ATOM 711 O O . ASP A 1 88 ? 22.080 0.583 -14.452 1.00 58.91 88 ASP A O 1
ATOM 715 N N . SER A 1 89 ? 22.824 1.299 -16.436 1.00 52.28 89 SER A N 1
ATOM 716 C CA . SER A 1 89 ? 22.799 0.021 -17.177 1.00 52.28 89 SER A CA 1
ATOM 717 C C . SER A 1 89 ? 23.558 -1.176 -16.556 1.00 52.28 89 SER A C 1
ATOM 719 O O . SER A 1 89 ? 23.596 -2.241 -17.168 1.00 52.28 89 SER A O 1
ATOM 721 N N . ASP A 1 90 ? 24.137 -1.031 -15.361 1.00 49.75 90 ASP A N 1
ATOM 722 C CA . ASP A 1 90 ? 24.943 -2.046 -14.665 1.00 49.75 90 ASP A CA 1
ATOM 723 C C . ASP A 1 90 ? 24.261 -2.652 -13.424 1.00 49.75 90 ASP A C 1
ATOM 725 O O . ASP A 1 90 ? 24.793 -3.582 -12.806 1.00 49.75 90 ASP A O 1
ATOM 729 N N . SER A 1 91 ? 23.079 -2.166 -13.031 1.00 48.41 91 SER A N 1
ATOM 730 C CA . SER A 1 91 ? 22.404 -2.657 -11.829 1.00 48.41 91 SER A CA 1
ATOM 731 C C .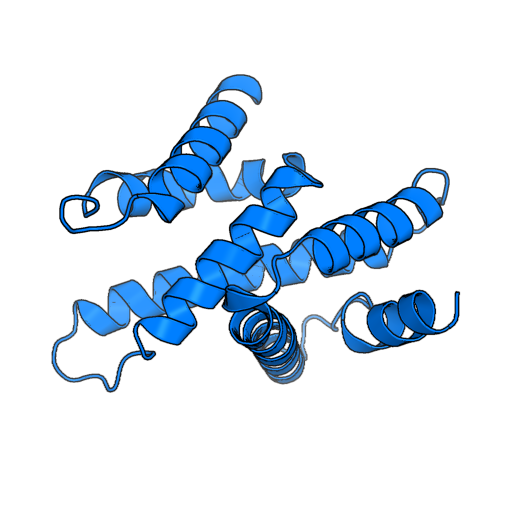 SER A 1 91 ? 21.397 -3.773 -12.136 1.00 48.41 91 SER A C 1
ATOM 733 O O . SER A 1 91 ? 20.664 -3.767 -13.125 1.00 48.41 91 SER A O 1
ATOM 735 N N . LYS A 1 92 ? 21.356 -4.772 -11.251 1.00 53.03 92 LYS A N 1
ATOM 736 C CA . LYS A 1 92 ? 20.403 -5.890 -11.251 1.00 53.03 92 LYS A CA 1
ATOM 737 C C . LYS A 1 92 ? 19.019 -5.352 -10.847 1.00 53.03 92 LYS A C 1
ATOM 739 O O . LYS A 1 92 ? 18.561 -5.592 -9.734 1.00 53.03 92 LYS A O 1
ATOM 744 N N . GLY A 1 93 ? 18.416 -4.541 -11.715 1.00 52.47 93 GLY A N 1
ATOM 745 C CA . GLY A 1 93 ? 17.148 -3.863 -11.479 1.00 52.47 93 GLY A CA 1
ATOM 746 C C . GLY A 1 93 ? 16.026 -4.839 -11.117 1.00 52.47 93 GLY A C 1
ATOM 747 O O . GLY A 1 93 ? 16.035 -6.005 -11.521 1.00 52.47 93 GLY A O 1
ATOM 748 N N . MET A 1 94 ? 15.051 -4.350 -10.345 1.00 56.34 94 MET A N 1
ATOM 749 C CA . MET A 1 94 ? 13.793 -5.045 -10.050 1.00 56.34 94 MET A CA 1
ATOM 750 C C . MET A 1 94 ? 13.222 -5.701 -11.323 1.00 56.34 94 MET A C 1
ATOM 752 O O . MET A 1 94 ? 13.244 -5.122 -12.411 1.00 56.34 94 MET A O 1
ATOM 756 N N . ASN A 1 95 ? 12.714 -6.931 -11.224 1.00 64.56 95 ASN A N 1
ATOM 757 C CA . ASN A 1 95 ? 12.094 -7.557 -12.391 1.00 64.56 95 ASN A CA 1
ATOM 758 C C . ASN A 1 95 ? 10.852 -6.743 -12.823 1.00 64.56 95 ASN A C 1
ATOM 760 O O . ASN A 1 95 ? 10.160 -6.144 -11.995 1.00 64.56 95 ASN A O 1
ATOM 764 N N . THR A 1 96 ? 10.566 -6.706 -14.124 1.00 67.75 96 THR A N 1
ATOM 765 C CA . THR A 1 96 ? 9.432 -5.946 -14.683 1.00 67.75 96 THR A CA 1
ATOM 766 C C . THR A 1 96 ? 8.098 -6.343 -14.045 1.00 67.75 96 THR A C 1
ATOM 768 O O . THR A 1 96 ? 7.244 -5.491 -13.824 1.00 67.75 96 THR A O 1
ATOM 771 N N . ASN A 1 97 ? 7.950 -7.613 -13.657 1.00 67.88 97 ASN A N 1
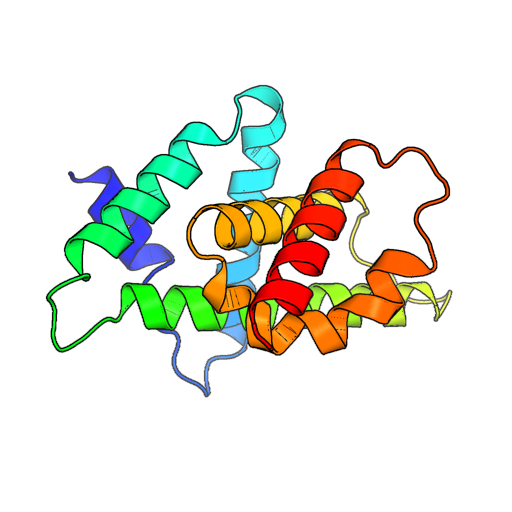ATOM 772 C CA . ASN A 1 97 ? 6.773 -8.137 -12.960 1.00 67.88 97 ASN A CA 1
ATOM 773 C C . ASN A 1 97 ? 6.556 -7.519 -11.565 1.00 67.88 97 ASN A C 1
ATOM 775 O O . ASN A 1 97 ? 5.417 -7.341 -11.141 1.00 67.88 97 ASN A O 1
ATOM 779 N N . CYS A 1 98 ? 7.622 -7.170 -10.850 1.00 75.88 98 CYS A N 1
ATOM 780 C CA . CYS A 1 98 ? 7.548 -6.549 -9.534 1.00 75.88 98 CYS A CA 1
ATOM 781 C C . CYS A 1 98 ? 7.212 -5.060 -9.662 1.00 75.88 98 CYS A C 1
ATOM 783 O O . CYS A 1 98 ? 6.356 -4.573 -8.930 1.00 75.88 98 CYS A O 1
ATOM 785 N N . LEU A 1 99 ? 7.761 -4.359 -10.667 1.00 79.50 99 LEU A N 1
ATOM 786 C CA . LEU A 1 99 ? 7.310 -3.000 -10.994 1.00 79.50 99 LEU A CA 1
ATOM 787 C C . LEU A 1 99 ? 5.812 -2.986 -11.339 1.00 79.50 99 LEU A C 1
ATOM 789 O O . LEU A 1 99 ? 5.062 -2.150 -10.835 1.00 79.50 99 LEU A O 1
ATOM 793 N N . VAL A 1 100 ? 5.377 -3.937 -12.170 1.00 80.19 100 VAL A N 1
ATOM 794 C CA . VAL A 1 100 ? 3.970 -4.121 -12.540 1.00 80.19 100 VAL A CA 1
ATOM 795 C C . VAL A 1 100 ? 3.096 -4.238 -11.292 1.00 80.19 100 VAL A C 1
ATOM 797 O O . VAL A 1 100 ? 2.106 -3.517 -11.172 1.00 80.19 100 VAL A O 1
ATOM 800 N N . ALA A 1 101 ? 3.487 -5.088 -10.343 1.00 85.31 101 ALA A N 1
ATOM 801 C CA . ALA A 1 101 ? 2.764 -5.287 -9.093 1.00 85.31 101 ALA A CA 1
ATOM 802 C C . ALA A 1 101 ? 2.759 -4.039 -8.195 1.00 85.31 101 ALA A C 1
ATOM 804 O O . ALA A 1 101 ? 1.719 -3.714 -7.621 1.00 85.31 101 ALA A O 1
ATOM 805 N N . CYS A 1 102 ? 3.873 -3.305 -8.100 1.00 88.12 102 CYS A N 1
ATOM 806 C CA . CYS A 1 102 ? 3.950 -2.040 -7.360 1.00 88.12 102 CYS A CA 1
ATOM 807 C C . CYS A 1 102 ? 2.971 -0.999 -7.913 1.00 88.12 102 CYS A C 1
ATOM 809 O O . CYS A 1 102 ? 2.236 -0.372 -7.153 1.00 88.12 102 CYS A O 1
ATOM 811 N N . LEU A 1 103 ? 2.928 -0.846 -9.236 1.00 84.62 103 LEU A N 1
ATOM 812 C CA . LEU A 1 103 ? 2.044 0.098 -9.918 1.00 84.62 103 LEU A CA 1
ATOM 813 C C . LEU A 1 103 ? 0.564 -0.292 -9.789 1.00 84.62 103 LEU A C 1
ATOM 815 O O . LEU A 1 103 ? -0.271 0.573 -9.539 1.00 84.62 103 LEU A O 1
ATOM 819 N N . ILE A 1 104 ? 0.234 -1.583 -9.897 1.00 87.50 104 ILE A N 1
ATOM 820 C CA . ILE A 1 104 ? -1.133 -2.078 -9.658 1.00 87.50 104 ILE A CA 1
ATOM 821 C C . ILE A 1 104 ? -1.529 -1.864 -8.194 1.00 87.50 104 ILE A C 1
ATOM 823 O O . ILE A 1 104 ? -2.631 -1.413 -7.903 1.00 87.50 104 ILE A O 1
ATOM 827 N N . THR A 1 105 ? -0.623 -2.127 -7.253 1.00 91.69 105 THR A N 1
ATOM 828 C CA . THR A 1 105 ? -0.876 -1.871 -5.829 1.00 91.69 105 THR A CA 1
ATOM 829 C C . THR A 1 105 ? -1.160 -0.387 -5.598 1.00 91.69 105 THR A C 1
ATOM 831 O O . THR A 1 105 ? -2.151 -0.042 -4.955 1.00 91.69 105 THR A O 1
ATOM 834 N N . LEU A 1 106 ? -0.338 0.497 -6.171 1.00 89.38 106 LEU A N 1
ATOM 835 C CA . LEU A 1 106 ? -0.526 1.945 -6.106 1.00 89.38 106 LEU A CA 1
ATOM 836 C C . LEU A 1 106 ? -1.881 2.368 -6.693 1.00 89.38 106 LEU A C 1
ATOM 838 O O . LEU A 1 106 ? -2.591 3.160 -6.074 1.00 89.38 106 LEU A O 1
ATOM 842 N N . TYR A 1 107 ? -2.274 1.798 -7.834 1.00 85.19 107 TYR A N 1
ATOM 843 C CA . TYR A 1 107 ? -3.590 2.004 -8.441 1.00 85.19 107 TYR A CA 1
ATOM 844 C C . TYR A 1 107 ? -4.732 1.642 -7.487 1.00 85.19 107 TYR A C 1
ATOM 846 O O . TYR A 1 107 ? -5.609 2.466 -7.242 1.00 85.19 107 TYR A O 1
ATOM 854 N N . LEU A 1 108 ? -4.695 0.456 -6.874 1.00 89.50 108 LEU A N 1
ATOM 855 C CA . LEU A 1 108 ? -5.746 0.008 -5.956 1.00 89.50 108 LEU A CA 1
ATOM 856 C C . LEU A 1 108 ? -5.889 0.945 -4.746 1.00 89.50 108 LEU A C 1
ATOM 858 O O . LEU A 1 108 ? -7.004 1.261 -4.331 1.00 89.50 108 LEU A O 1
ATOM 862 N N . PHE A 1 109 ? -4.777 1.458 -4.209 1.00 90.75 109 PHE A N 1
ATOM 863 C CA . PHE A 1 109 ? -4.823 2.494 -3.171 1.00 90.75 109 PHE A CA 1
ATOM 864 C C . PHE A 1 109 ? -5.424 3.810 -3.678 1.00 90.75 109 PHE A C 1
ATOM 866 O O . PHE A 1 109 ? -6.229 4.419 -2.972 1.00 90.75 109 PHE A O 1
ATOM 873 N N . SER A 1 110 ? -5.057 4.229 -4.890 1.00 85.44 110 SER A N 1
ATOM 874 C CA . SER A 1 110 ? -5.537 5.461 -5.530 1.00 85.44 110 SER A CA 1
ATOM 875 C C . SER A 1 110 ? -7.047 5.424 -5.751 1.00 85.44 110 SER A C 1
ATOM 877 O O . SER A 1 110 ? -7.740 6.374 -5.399 1.00 85.44 110 SER A O 1
ATOM 879 N N . LYS A 1 111 ? -7.561 4.293 -6.241 1.00 84.94 111 LYS A N 1
ATOM 880 C CA . LYS A 1 111 ? -8.983 4.060 -6.501 1.00 84.94 111 LYS A CA 1
ATOM 881 C C . LYS A 1 111 ? -9.833 4.165 -5.232 1.00 84.94 111 LYS A C 1
ATOM 883 O O . LYS A 1 111 ? -10.907 4.758 -5.242 1.00 84.94 111 LYS A O 1
ATOM 888 N N . ILE A 1 112 ? -9.363 3.603 -4.113 1.00 87.81 112 ILE A N 1
ATOM 889 C CA . ILE A 1 112 ? -10.125 3.587 -2.851 1.00 87.81 112 ILE A CA 1
ATOM 890 C C . ILE A 1 112 ? -9.924 4.863 -2.028 1.00 87.81 112 ILE A C 1
ATOM 892 O O . ILE A 1 112 ? -10.837 5.312 -1.330 1.00 87.81 112 ILE A O 1
ATOM 896 N N . GLN A 1 113 ? -8.733 5.459 -2.073 1.00 84.06 113 GLN A N 1
ATOM 897 C CA . GLN A 1 113 ? -8.401 6.687 -1.355 1.00 84.06 113 GLN A CA 1
ATOM 898 C C . GLN A 1 113 ? -7.576 7.644 -2.232 1.00 84.06 113 GLN A C 1
ATOM 900 O O . GLN A 1 113 ? -6.378 7.825 -1.991 1.00 84.06 113 GLN A O 1
ATOM 905 N N . PRO A 1 114 ? -8.233 8.371 -3.154 1.00 79.25 114 PRO A N 1
ATOM 906 C CA . PRO A 1 114 ? -7.578 9.302 -4.079 1.00 79.25 114 PRO A CA 1
ATOM 907 C C . PRO A 1 114 ? -6.669 10.328 -3.393 1.00 79.25 114 PRO A C 1
ATOM 909 O O . PRO A 1 114 ? -5.582 10.653 -3.865 1.00 79.25 114 PRO A O 1
ATOM 912 N N . HIS A 1 115 ? -7.079 10.797 -2.213 1.00 75.69 115 HIS A N 1
ATOM 913 C CA . HIS A 1 115 ? -6.345 11.795 -1.437 1.00 75.69 115 HIS A CA 1
ATOM 914 C C . HIS A 1 115 ? -4.924 11.361 -1.014 1.00 75.69 115 HIS A C 1
ATOM 916 O O . HIS A 1 115 ? -4.096 12.221 -0.718 1.00 75.69 115 HIS A O 1
ATOM 922 N N . LEU A 1 116 ? -4.614 10.056 -0.993 1.00 78.75 116 LEU A N 1
ATOM 923 C CA . LEU A 1 116 ? -3.263 9.558 -0.695 1.00 78.75 116 LEU A CA 1
ATOM 924 C C . LEU A 1 116 ? -2.260 9.919 -1.800 1.00 78.75 116 LEU A C 1
ATOM 926 O O . LEU A 1 116 ? -1.071 10.065 -1.521 1.00 78.75 116 LEU A O 1
ATOM 930 N N . MET A 1 117 ? -2.745 10.103 -3.031 1.00 77.75 117 MET A N 1
ATOM 931 C CA . MET A 1 117 ? -1.924 10.391 -4.205 1.00 77.75 117 MET A CA 1
ATOM 932 C C . MET A 1 117 ? -1.649 11.874 -4.422 1.00 77.75 117 MET A C 1
ATOM 934 O O . MET A 1 117 ? -0.708 12.204 -5.135 1.00 77.75 117 MET A O 1
ATOM 938 N N . VAL A 1 118 ? -2.405 12.778 -3.790 1.00 75.81 118 VAL A N 1
ATOM 939 C CA . VAL A 1 118 ? -2.312 14.231 -4.038 1.00 75.81 118 VAL A CA 1
ATOM 940 C C . VAL A 1 118 ? -0.886 14.757 -3.841 1.00 75.81 118 VAL A C 1
ATOM 942 O O . VAL A 1 118 ? -0.383 15.512 -4.666 1.00 75.81 118 VAL A O 1
ATOM 945 N N . LYS A 1 119 ? -0.189 14.302 -2.794 1.00 74.44 119 LYS A N 1
ATOM 946 C CA . LYS A 1 119 ? 1.199 14.713 -2.515 1.00 74.44 119 LYS A CA 1
ATOM 947 C C . LYS A 1 119 ? 2.247 14.092 -3.446 1.00 74.44 119 LYS A C 1
ATOM 949 O O . LYS A 1 119 ? 3.354 14.608 -3.533 1.00 74.44 119 LYS A O 1
ATOM 954 N N . HIS A 1 120 ? 1.904 12.994 -4.116 1.00 74.62 120 HIS A N 1
ATOM 955 C CA . HIS A 1 120 ? 2.803 12.249 -5.003 1.00 74.62 120 HIS A CA 1
ATOM 956 C C . HIS A 1 120 ? 2.547 12.521 -6.477 1.00 74.62 120 HIS A C 1
ATOM 958 O O . HIS A 1 120 ? 3.401 12.217 -7.303 1.00 74.62 120 HIS A O 1
ATOM 964 N N . ALA A 1 121 ? 1.397 13.105 -6.812 1.00 67.44 121 ALA A N 1
ATOM 965 C CA . ALA A 1 121 ? 0.993 13.370 -8.182 1.00 67.44 121 ALA A CA 1
ATOM 966 C C . ALA A 1 121 ? 2.022 14.239 -8.922 1.00 67.44 121 ALA A C 1
ATOM 968 O O . ALA A 1 121 ? 2.460 13.868 -10.006 1.00 67.44 121 ALA A O 1
ATOM 969 N N . MET A 1 122 ? 2.487 15.321 -8.289 1.00 65.69 122 MET A N 1
ATOM 970 C CA . MET A 1 122 ? 3.532 16.205 -8.830 1.00 65.69 122 MET A CA 1
ATOM 971 C C . MET A 1 122 ? 4.866 15.472 -9.041 1.00 65.69 122 MET A C 1
ATOM 973 O O . MET A 1 122 ? 5.528 15.668 -10.056 1.00 65.69 122 MET A O 1
ATOM 977 N N . THR A 1 123 ? 5.251 14.600 -8.104 1.00 69.75 123 THR A N 1
ATOM 978 C CA . THR A 1 123 ? 6.507 13.839 -8.180 1.00 69.75 123 THR A CA 1
ATOM 979 C C . THR A 1 123 ? 6.459 12.777 -9.272 1.00 69.75 123 THR A C 1
ATOM 981 O O . THR A 1 123 ? 7.453 12.574 -9.952 1.00 69.75 123 THR A O 1
ATOM 984 N N . LEU A 1 124 ? 5.320 12.106 -9.461 1.00 66.88 124 LEU A N 1
ATOM 985 C CA . LEU A 1 124 ? 5.162 11.026 -10.439 1.00 66.88 124 LEU A CA 1
ATOM 986 C C . LEU A 1 124 ? 4.880 11.529 -11.864 1.00 66.88 124 LEU A C 1
ATOM 988 O O . LEU A 1 124 ? 5.173 10.822 -12.825 1.00 66.88 124 LEU A O 1
ATOM 992 N N . GLN A 1 125 ? 4.349 12.744 -12.025 1.00 61.94 125 GLN A N 1
ATOM 993 C CA . GLN A 1 125 ? 3.956 13.318 -13.317 1.00 61.94 125 GLN A CA 1
ATOM 994 C C . GLN A 1 125 ? 5.015 13.203 -14.444 1.00 61.94 125 GLN A C 1
ATOM 996 O O . GLN A 1 125 ? 4.650 12.740 -15.531 1.00 61.94 125 GLN A O 1
ATOM 1001 N N . PRO A 1 126 ? 6.304 13.563 -14.254 1.00 61.41 126 PRO A N 1
ATOM 1002 C CA . PRO A 1 126 ? 7.308 13.453 -15.321 1.00 61.41 126 PRO A CA 1
ATOM 1003 C C . PRO A 1 126 ? 7.666 12.000 -15.670 1.00 61.41 126 PRO A C 1
ATOM 1005 O O . PRO A 1 126 ? 7.998 11.699 -16.816 1.00 61.41 126 PRO A O 1
ATOM 1008 N N . TYR A 1 127 ? 7.554 11.079 -14.715 1.00 60.44 127 TYR A N 1
ATOM 1009 C CA . TYR A 1 127 ? 7.907 9.668 -14.903 1.00 60.44 127 TYR A CA 1
ATOM 1010 C C . TYR A 1 127 ? 6.802 8.889 -15.625 1.00 60.44 127 TYR A C 1
ATOM 1012 O O . TYR A 1 127 ? 7.068 8.014 -16.446 1.00 60.44 127 TYR A O 1
ATOM 1020 N N . LEU A 1 128 ? 5.545 9.265 -15.388 1.00 58.00 128 LEU A N 1
ATOM 1021 C CA . LEU A 1 128 ? 4.381 8.637 -16.012 1.00 58.00 128 LEU A CA 1
ATOM 1022 C C . LEU A 1 128 ? 4.161 9.097 -17.468 1.00 58.00 128 LEU A C 1
ATOM 1024 O O . LEU A 1 128 ? 3.642 8.341 -18.284 1.00 58.00 128 LEU A O 1
ATOM 1028 N N . THR A 1 129 ? 4.582 10.314 -17.822 1.00 52.62 129 THR A N 1
ATOM 1029 C CA . THR A 1 129 ? 4.335 10.912 -19.151 1.00 52.62 129 THR A CA 1
ATOM 1030 C C . THR A 1 129 ? 5.418 10.617 -20.195 1.00 52.62 129 THR A C 1
ATOM 1032 O O . THR A 1 129 ? 5.126 10.639 -21.388 1.00 52.62 129 THR A O 1
ATOM 1035 N N . THR A 1 130 ? 6.653 10.299 -19.788 1.00 47.12 130 THR A N 1
ATOM 1036 C CA . THR A 1 130 ? 7.808 10.274 -20.713 1.00 47.12 130 THR A CA 1
ATOM 1037 C C . THR A 1 130 ? 8.095 8.898 -21.350 1.00 47.12 130 THR A C 1
ATOM 1039 O O . THR A 1 130 ? 8.818 8.832 -22.341 1.00 47.12 130 THR A O 1
ATOM 1042 N N . LYS A 1 131 ? 7.537 7.782 -20.845 1.00 46.78 131 LYS A N 1
ATOM 1043 C CA . LYS A 1 131 ? 7.919 6.412 -21.284 1.00 46.78 131 LYS A CA 1
ATOM 1044 C C . LYS A 1 131 ? 6.783 5.461 -21.699 1.00 46.78 131 LYS A C 1
ATOM 1046 O O . LYS A 1 131 ? 7.058 4.304 -22.009 1.00 46.78 131 LYS A O 1
ATOM 1051 N N . CYS A 1 132 ? 5.525 5.896 -21.767 1.00 41.91 132 CYS A N 1
ATOM 1052 C CA . CYS A 1 132 ? 4.403 5.003 -22.098 1.00 41.91 132 CYS A CA 1
ATOM 1053 C C . CYS A 1 132 ? 4.198 4.838 -23.626 1.00 41.91 132 CYS A C 1
ATOM 1055 O O . CYS A 1 132 ? 3.158 5.207 -24.157 1.00 41.91 132 CYS A O 1
ATOM 1057 N N . ASN A 1 133 ? 5.200 4.309 -24.345 1.00 36.34 133 ASN A N 1
ATOM 1058 C CA . ASN A 1 133 ? 5.129 4.035 -25.796 1.00 36.34 133 ASN A CA 1
ATOM 1059 C C . ASN A 1 133 ? 5.140 2.536 -26.159 1.00 36.34 133 ASN A C 1
ATOM 1061 O O . ASN A 1 133 ? 5.172 2.194 -27.339 1.00 36.34 133 ASN A O 1
ATOM 1065 N N . THR A 1 134 ? 5.088 1.631 -25.183 1.00 39.34 134 THR A N 1
ATOM 1066 C CA . THR A 1 134 ? 5.150 0.183 -25.435 1.00 39.34 134 THR A CA 1
ATOM 1067 C C . THR A 1 134 ? 4.181 -0.565 -24.518 1.00 39.34 134 THR A C 1
ATOM 1069 O O . THR A 1 134 ? 4.373 -0.617 -23.309 1.00 39.34 134 THR A O 1
ATOM 1072 N N . ASP A 1 135 ? 3.111 -1.107 -25.110 1.00 42.31 135 ASP A N 1
ATOM 1073 C CA . ASP A 1 135 ? 2.255 -2.192 -24.597 1.00 42.31 135 ASP A CA 1
ATOM 1074 C C . ASP A 1 135 ? 1.827 -2.118 -23.114 1.00 42.31 135 ASP A C 1
ATOM 1076 O O . ASP A 1 135 ? 1.895 -3.096 -22.370 1.00 42.31 135 ASP A O 1
ATOM 1080 N N . MET A 1 136 ? 1.347 -0.954 -22.670 1.00 49.56 136 MET A N 1
ATOM 1081 C CA . MET A 1 136 ? 1.013 -0.680 -21.262 1.00 49.56 136 MET A CA 1
ATOM 1082 C C . MET A 1 136 ? -0.450 -0.235 -21.039 1.00 49.56 136 MET A C 1
ATOM 1084 O O . MET A 1 136 ? -0.734 0.651 -20.235 1.00 49.56 136 MET A O 1
ATOM 1088 N N . HIS A 1 137 ? -1.418 -0.877 -21.703 1.00 44.44 137 HIS A N 1
ATOM 1089 C CA . HIS A 1 137 ? -2.842 -0.499 -21.619 1.00 44.44 137 HIS A CA 1
ATOM 1090 C C . HIS A 1 137 ? -3.398 -0.414 -20.177 1.00 44.44 137 HIS A C 1
ATOM 1092 O O . HIS A 1 137 ? -4.144 0.511 -19.878 1.00 44.44 137 HIS A O 1
ATOM 1098 N N . HIS A 1 138 ? -2.974 -1.293 -19.258 1.00 45.16 138 HIS A N 1
ATOM 1099 C CA . HIS A 1 138 ? -3.431 -1.289 -17.853 1.00 45.16 138 HIS A CA 1
ATOM 1100 C C . HIS A 1 138 ? -2.859 -0.148 -16.983 1.00 45.16 138 HIS A C 1
ATOM 1102 O O . HIS A 1 138 ? -3.375 0.104 -15.901 1.00 45.16 138 HIS A O 1
ATOM 1108 N N . TYR A 1 139 ? -1.801 0.542 -17.420 1.00 51.03 139 TYR A N 1
ATOM 1109 C CA . TYR A 1 139 ? -1.177 1.639 -16.657 1.00 51.03 139 TYR A CA 1
ATOM 1110 C C . TYR A 1 139 ? -1.720 3.003 -17.037 1.00 51.03 139 TYR A C 1
ATOM 1112 O O . TYR A 1 139 ? -1.666 3.932 -16.233 1.00 51.03 139 TYR A O 1
ATOM 1120 N N . SER A 1 140 ? -2.250 3.110 -18.256 1.00 51.19 140 SER A N 1
ATOM 1121 C CA . SER A 1 140 ? -2.847 4.340 -18.762 1.00 51.19 140 SER A CA 1
ATOM 1122 C C . SER A 1 140 ? -4.001 4.818 -17.877 1.00 51.19 140 SER A C 1
ATOM 1124 O O . SER A 1 140 ? -4.081 6.012 -17.601 1.00 51.19 140 SER A O 1
ATOM 1126 N N . ASP A 1 141 ? -4.793 3.894 -17.325 1.00 54.00 141 ASP A N 1
ATOM 1127 C CA . ASP A 1 141 ? -5.899 4.206 -16.417 1.00 54.00 141 ASP A CA 1
ATOM 1128 C C . ASP A 1 141 ? -5.399 4.751 -15.072 1.00 54.00 141 ASP A C 1
ATOM 1130 O O . ASP A 1 141 ? -5.876 5.785 -14.614 1.00 54.00 141 ASP A O 1
ATOM 1134 N N . THR A 1 142 ? -4.363 4.144 -14.481 1.00 53.69 142 THR A N 1
ATOM 1135 C CA . THR A 1 142 ? -3.721 4.646 -13.252 1.00 53.69 142 THR A CA 1
ATOM 1136 C C . THR A 1 142 ? -3.137 6.042 -13.446 1.00 53.69 142 THR A C 1
ATOM 1138 O O . THR A 1 142 ? -3.276 6.904 -12.583 1.00 53.69 142 THR A O 1
ATOM 1141 N N . ILE A 1 143 ? -2.484 6.285 -14.585 1.00 55.12 143 ILE A N 1
ATOM 1142 C CA . ILE A 1 143 ? -1.885 7.584 -14.916 1.00 55.12 143 ILE A CA 1
ATOM 1143 C C . ILE A 1 143 ? -2.967 8.631 -15.161 1.00 55.12 143 ILE A C 1
ATOM 1145 O O . ILE A 1 143 ? -2.830 9.765 -14.695 1.00 55.12 143 ILE A O 1
ATOM 1149 N N . ALA A 1 144 ? -4.033 8.262 -15.871 1.00 60.53 144 ALA A N 1
ATOM 1150 C CA . ALA A 1 144 ? -5.173 9.129 -16.123 1.00 60.53 144 ALA A CA 1
ATOM 1151 C C . ALA A 1 144 ? -5.877 9.495 -14.813 1.00 60.53 144 ALA A C 1
ATOM 1153 O O . ALA A 1 144 ? -6.157 10.668 -14.585 1.00 60.53 144 ALA A O 1
ATOM 1154 N N . GLU A 1 145 ? -6.090 8.530 -13.920 1.00 57.88 145 GLU A N 1
ATOM 1155 C CA . GLU A 1 145 ? -6.748 8.742 -12.632 1.00 57.88 145 GLU A CA 1
ATOM 1156 C C . GLU A 1 145 ? -5.882 9.595 -11.692 1.00 57.88 145 GLU A C 1
ATOM 1158 O O . GLU A 1 145 ? -6.358 10.599 -11.166 1.00 57.88 145 GLU A O 1
ATOM 1163 N N . VAL A 1 146 ? -4.578 9.307 -11.567 1.00 54.28 146 VAL A N 1
ATOM 1164 C CA . VAL A 1 146 ? -3.633 10.150 -10.805 1.00 54.28 146 VAL A CA 1
ATOM 1165 C C . VAL A 1 146 ? -3.542 11.563 -11.393 1.00 54.28 146 VAL A C 1
ATOM 1167 O O . VAL A 1 146 ? -3.530 12.541 -10.642 1.00 54.28 146 VAL A O 1
ATOM 1170 N N . SER A 1 147 ? -3.535 11.698 -12.724 1.00 53.47 147 SER A N 1
ATOM 1171 C CA . SER A 1 147 ? -3.542 13.004 -13.393 1.00 53.47 147 SER A CA 1
ATOM 1172 C C . SER A 1 147 ? -4.837 13.767 -13.123 1.00 53.47 147 SER A C 1
ATOM 1174 O O . SER A 1 147 ? -4.772 14.949 -12.792 1.00 53.47 147 SER A O 1
ATOM 1176 N N . GLN A 1 148 ? -6.007 13.127 -13.188 1.00 57.25 148 GLN A N 1
ATOM 1177 C CA . GLN A 1 148 ? -7.279 13.778 -12.862 1.00 57.25 148 GLN A CA 1
ATOM 1178 C C . GLN A 1 148 ? -7.362 14.187 -11.386 1.00 57.25 148 GLN A C 1
ATOM 1180 O O . GLN A 1 148 ? -7.803 15.298 -11.091 1.00 57.25 148 GLN A O 1
ATOM 1185 N N . ILE A 1 149 ? -6.863 13.355 -10.466 1.00 53.19 149 ILE A N 1
ATOM 1186 C CA . ILE A 1 149 ? -6.778 13.680 -9.034 1.00 53.19 149 ILE A CA 1
ATOM 1187 C C . ILE A 1 149 ? -5.870 14.897 -8.800 1.00 53.19 149 ILE A C 1
ATOM 1189 O O . ILE A 1 149 ? -6.214 15.767 -8.001 1.00 53.19 149 ILE A O 1
ATOM 1193 N N . SER A 1 150 ? -4.746 15.002 -9.521 1.00 50.00 150 SER A N 1
ATOM 1194 C CA . SER A 1 150 ? -3.850 16.164 -9.447 1.00 50.00 150 SER A CA 1
ATOM 1195 C C . SER A 1 150 ? -4.526 17.468 -9.865 1.00 50.00 150 SER A C 1
ATOM 1197 O O . SER A 1 150 ? -4.238 18.505 -9.279 1.00 50.00 150 SER A O 1
ATOM 1199 N N . HIS A 1 151 ? -5.392 17.431 -10.882 1.00 47.69 151 HIS A N 1
ATOM 1200 C CA . HIS A 1 151 ? -6.072 18.624 -11.397 1.00 47.69 151 HIS A CA 1
ATOM 1201 C C . HIS A 1 151 ? -7.283 19.019 -10.538 1.00 47.69 151 HIS A C 1
ATOM 1203 O O . HIS A 1 151 ? -7.612 20.198 -10.459 1.00 47.69 151 HIS A O 1
ATOM 1209 N N . ALA A 1 152 ? -7.931 18.055 -9.874 1.00 48.03 152 ALA A N 1
ATOM 1210 C CA . ALA A 1 152 ? -9.074 18.294 -8.989 1.00 48.03 152 ALA A CA 1
ATOM 1211 C C . ALA A 1 152 ? -8.690 18.808 -7.583 1.00 48.03 152 ALA A C 1
ATOM 1213 O O . ALA A 1 152 ? -9.564 19.233 -6.831 1.00 48.03 152 ALA A O 1
ATOM 1214 N N . GLY A 1 153 ? -7.406 18.735 -7.208 1.00 44.78 153 GLY A N 1
ATOM 1215 C CA . GLY A 1 153 ? -6.877 19.157 -5.902 1.00 44.78 153 GLY A CA 1
ATOM 1216 C C . GLY A 1 153 ? -6.331 20.592 -5.833 1.00 44.78 153 GLY A C 1
ATOM 1217 O O . GLY A 1 153 ? -5.734 20.945 -4.815 1.00 44.78 153 GLY A O 1
ATOM 1218 N N . THR A 1 154 ? -6.513 21.388 -6.889 1.00 40.25 154 THR A N 1
ATOM 1219 C CA . THR A 1 154 ? -6.176 22.826 -6.991 1.00 40.25 154 THR A CA 1
ATOM 1220 C C . THR A 1 154 ? -7.440 23.662 -7.059 1.00 40.25 154 THR A C 1
ATOM 1222 O O . THR A 1 154 ? -7.448 24.747 -6.438 1.00 40.25 154 THR A O 1
#

Foldseek 3Di:
DVVLVVCCVLQQADDPPVPVVSLVVSLCVQLVVLLVCPVVDCVVVLVSLLVLQVVCVPPPDRSSVNSLLSSLVVLLVLLVVLVVQVVVVPDPGDDPSSNVSSLVSNLSSCVNPVVSLQVVLVVCVVVLPPPPPDDPPVNVVSNVSSPVSNVVVD